Protein 3H79 (pdb70)

InterPro domains:
  IPR013766 Thioredoxin domain [PF00085] (43-141)
  IPR036249 Thioredoxin-like superfamily [SSF52833] (40-151)
  IPR051063 Protein Disulfide Isomerase [PTHR45672] (38-149)

Structure (mmCIF, N/CA/C/O backbone):
data_3H79
#
_entry.id   3H79
#
_cell.length_a   35.042
_cell.length_b   50.321
_cell.leng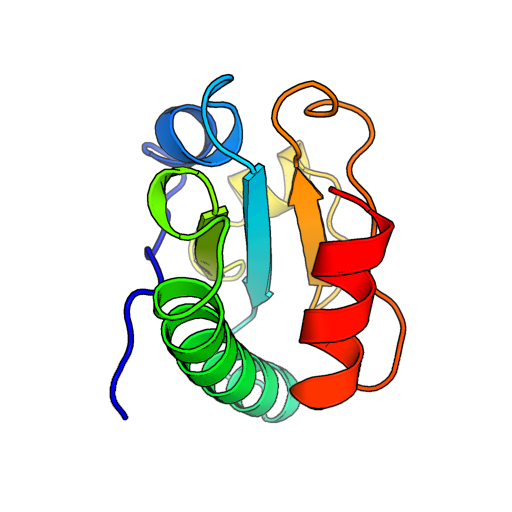th_c   61.179
_cell.angle_alpha   90.00
_cell.angle_beta   90.00
_cell.angle_gamma   90.00
#
_symmetry.space_group_name_H-M   'P 21 21 21'
#
loop_
_entity.id
_entity.type
_entity.pdbx_description
1 polymer 'Thioredoxin-like protein'
2 non-polymer 'THIOCYANATE ION'
3 water water
#
loop_
_atom_site.group_PDB
_atom_site.id
_atom_site.type_symbol
_atom_site.label_atom_id
_atom_site.label_alt_id
_atom_site.label_comp_id
_atom_site.label_asym_id
_atom_site.label_entity_id
_atom_site.label_seq_id
_atom_site.pdbx_PDB_ins_code
_atom_site.Cartn_x
_atom_site.Cartn_y
_atom_site.Cartn_z
_atom_site.occupancy
_atom_site.B_iso_or_equiv
_atom_site.auth_seq_id
_atom_site.auth_comp_id
_atom_site.auth_asym_id
_atom_site.auth_atom_id
_atom_site.pdbx_PDB_model_num
ATOM 1 N N . ARG A 1 13 ? 11.497 -16.170 -5.326 1.00 29.16 13 ARG A N 1
ATOM 2 C CA . ARG A 1 13 ? 12.836 -15.612 -4.986 1.00 28.13 13 ARG A CA 1
ATOM 3 C C . ARG A 1 13 ? 12.765 -14.764 -3.715 1.00 26.97 13 ARG A C 1
ATOM 4 O O . ARG A 1 13 ? 11.658 -14.461 -3.205 1.00 29.31 13 ARG A O 1
ATOM 12 N N . PRO A 1 14 ? 13.936 -14.396 -3.159 1.00 23.58 14 PRO A N 1
ATOM 13 C CA . PRO A 1 14 ? 13.890 -13.389 -2.102 1.00 20.46 14 PRO A CA 1
ATOM 14 C C . PRO A 1 14 ? 13.381 -12.080 -2.764 1.00 17.26 14 PRO A C 1
ATOM 15 O O . PRO A 1 14 ? 13.809 -11.782 -3.903 1.00 18.04 14 PRO A O 1
ATOM 19 N N . SER A 1 15 ? 12.518 -11.360 -2.033 1.00 13.71 15 SER A N 1
ATOM 20 C CA . SER A 1 15 ? 12.100 -10.045 -2.477 1.00 11.41 15 SER A CA 1
ATOM 21 C C . SER A 1 15 ? 11.746 -9.111 -1.314 1.00 10.45 15 SER A C 1
ATOM 22 O O . SER A 1 15 ? 11.184 -9.509 -0.299 1.00 13.47 15 SER A O 1
ATOM 25 N N . ARG A 1 16 ? 12.003 -7.820 -1.534 1.00 8.84 16 ARG A N 1
ATOM 26 C CA . ARG A 1 16 ? 11.480 -6.717 -0.689 1.00 9.10 16 ARG A CA 1
ATOM 27 C C . ARG A 1 16 ? 10.718 -5.730 -1.569 1.00 9.71 16 ARG A C 1
ATOM 28 O O . ARG A 1 16 ? 10.521 -4.585 -1.164 1.00 10.61 16 ARG A O 1
ATOM 36 N N . VAL A 1 17 ? 10.257 -6.199 -2.740 1.00 9.45 17 VAL A N 1
ATOM 37 C CA . VAL A 1 17 ? 9.426 -5.301 -3.589 1.00 8.47 17 VAL A CA 1
ATOM 38 C C . VAL A 1 17 ? 8.056 -5.065 -2.993 1.00 9.19 17 VAL A C 1
ATOM 39 O O . VAL A 1 17 ? 7.443 -6.006 -2.488 1.00 10.98 17 VAL A O 1
ATOM 43 N N . VAL A 1 18 ? 7.614 -3.795 -3.045 1.00 9.05 18 VAL A N 1
ATOM 44 C CA . VAL A 1 18 ? 6.280 -3.425 -2.523 1.00 8.71 18 VAL A CA 1
ATOM 45 C C . VAL A 1 18 ? 5.255 -3.495 -3.653 1.00 9.39 18 VAL A C 1
ATOM 46 O O . VAL A 1 18 ? 5.494 -2.880 -4.730 1.00 9.17 18 VAL A O 1
ATOM 50 N N . GLU A 1 19 ? 4.186 -4.256 -3.523 1.00 8.36 19 GLU A N 1
ATOM 51 C CA . GLU A 1 19 ? 3.068 -4.308 -4.531 1.00 8.19 19 GLU A CA 1
ATOM 52 C C . GLU A 1 19 ? 2.118 -3.167 -4.232 1.00 8.97 19 GLU A C 1
ATOM 53 O O . GLU A 1 19 ? 1.537 -3.089 -3.156 1.00 13.21 19 GLU A O 1
ATOM 59 N N . LEU A 1 20 ? 2.075 -2.224 -5.176 1.00 7.51 20 LEU A N 1
ATOM 60 C CA . LEU A 1 20 ? 1.135 -1.097 -5.077 1.00 6.44 20 LEU A CA 1
ATOM 61 C C . LEU A 1 20 ? -0.196 -1.343 -5.599 1.00 7.27 20 LEU A C 1
ATOM 62 O O . LEU A 1 20 ? -0.431 -2.185 -6.464 1.00 8.96 20 LEU A O 1
ATOM 67 N N . THR A 1 21 ? -1.120 -0.519 -5.086 1.00 6.65 21 THR A N 1
ATOM 68 C CA . THR A 1 21 ? -2.463 -0.450 -5.652 1.00 8.06 21 THR A CA 1
ATOM 69 C C . THR A 1 21 ? -2.815 1.013 -5.927 1.00 7.96 21 THR A C 1
ATOM 70 O O . THR A 1 21 ? -2.031 1.930 -5.608 1.00 7.97 21 THR A O 1
ATOM 74 N N . ASP A 1 22 ? -3.962 1.232 -6.524 1.00 7.64 22 ASP A N 1
ATOM 75 C CA . ASP A 1 22 ? -4.324 2.613 -6.770 1.00 8.36 22 ASP A CA 1
ATOM 76 C C . ASP A 1 22 ? -4.481 3.360 -5.420 1.00 9.45 22 ASP A C 1
ATOM 77 O O . ASP A 1 22 ? -4.220 4.578 -5.411 1.00 10.27 22 ASP A O 1
ATOM 82 N N . GLU A 1 23 ? -4.866 2.652 -4.348 1.00 8.40 23 GLU A N 1
ATOM 83 C CA . GLU A 1 23 ? -5.026 3.377 -3.033 1.00 8.53 23 GLU A CA 1
ATOM 84 C C . GLU A 1 23 ? -3.744 3.694 -2.380 1.00 10.11 23 GLU A C 1
ATOM 85 O O . GLU A 1 23 ? -3.665 4.712 -1.641 1.00 12.21 23 GLU A O 1
ATOM 91 N N . THR A 1 24 ? -2.725 2.815 -2.523 1.00 8.21 24 THR A N 1
ATOM 92 C CA . THR A 1 24 ? -1.509 3.044 -1.844 1.00 8.72 24 THR A CA 1
ATOM 93 C C . THR A 1 24 ? -0.416 3.711 -2.662 1.00 8.22 24 THR A C 1
ATOM 94 O O . THR A 1 24 ? 0.622 4.133 -2.122 1.00 8.52 24 THR A O 1
ATOM 98 N N . PHE A 1 25 ? -0.671 3.948 -3.975 1.00 7.57 25 PHE A N 1
ATOM 99 C CA . PHE A 1 25 ? 0.415 4.405 -4.848 1.00 7.07 25 PHE A CA 1
ATOM 100 C C . PHE A 1 25 ? 1.049 5.700 -4.381 1.00 8.35 25 PHE A C 1
ATOM 101 O O . PHE A 1 25 ? 2.287 5.738 -4.219 1.00 7.95 25 PHE A O 1
ATOM 109 N N . ASP A 1 26 ? 0.233 6.761 -4.147 1.00 8.50 26 ASP A N 1
ATOM 110 C CA . ASP A 1 26 ? 0.921 8.018 -3.783 1.00 7.30 26 ASP A CA 1
ATOM 111 C C . ASP A 1 26 ? 1.609 7.936 -2.441 1.00 8.88 26 ASP A C 1
ATOM 112 O O . ASP A 1 26 ? 2.625 8.543 -2.270 1.00 9.58 26 ASP A O 1
ATOM 117 N N . SER A 1 27 ? 0.966 7.242 -1.483 1.00 7.42 27 SER A N 1
ATOM 118 C CA . SER A 1 27 ? 1.562 7.243 -0.128 1.00 10.02 27 SER A CA 1
ATOM 119 C C . SER A 1 27 ? 2.957 6.611 -0.134 1.00 9.68 27 SER A C 1
ATOM 120 O O . SER A 1 27 ? 3.834 7.031 0.658 1.00 12.02 27 SER A O 1
ATOM 123 N N . ILE A 1 28 ? 3.190 5.645 -1.024 1.00 9.10 28 ILE A N 1
ATOM 124 C CA . ILE A 1 28 ? 4.503 4.981 -1.057 1.00 9.45 28 ILE A CA 1
ATOM 125 C C . ILE A 1 28 ? 5.430 5.697 -2.050 1.00 9.77 28 ILE A C 1
ATOM 126 O O . ILE A 1 28 ? 6.548 6.094 -1.730 1.00 11.83 28 ILE A O 1
ATOM 132 N N . VAL A 1 29 ? 4.936 5.945 -3.271 1.00 8.89 29 VAL A N 1
ATOM 133 C CA . VAL A 1 29 ? 5.832 6.468 -4.296 1.00 8.67 29 VAL A CA 1
ATOM 134 C C . VAL A 1 29 ? 6.190 7.935 -4.078 1.00 9.73 29 VAL A C 1
ATOM 135 O O . VAL A 1 29 ? 7.342 8.340 -4.377 1.00 9.82 29 VAL A O 1
ATOM 139 N N . MET A 1 30 ? 5.228 8.735 -3.581 1.00 9.12 30 MET A N 1
ATOM 140 C CA . MET A 1 30 ? 5.472 10.162 -3.482 1.00 10.70 30 MET A CA 1
ATOM 141 C C . MET A 1 30 ? 6.019 10.536 -2.104 1.00 11.52 30 MET A C 1
ATOM 142 O O . MET A 1 30 ? 6.160 11.714 -1.796 1.00 13.26 30 MET A O 1
ATOM 147 N N . ASP A 1 31 ? 6.368 9.550 -1.315 1.00 11.24 31 ASP A N 1
ATOM 148 C CA . ASP A 1 31 ? 6.937 9.823 0.008 1.00 12.49 31 ASP A CA 1
ATOM 149 C C . ASP A 1 31 ? 8.270 10.601 -0.143 1.00 12.08 31 ASP A C 1
ATOM 150 O O . ASP A 1 31 ? 9.234 10.148 -0.740 1.00 9.92 31 ASP A O 1
ATOM 155 N N . PRO A 1 32 ? 8.379 11.780 0.502 1.00 10.86 32 PRO A N 1
ATOM 156 C CA . PRO A 1 32 ? 9.568 12.562 0.311 1.00 12.00 32 PRO A CA 1
ATOM 157 C C . PRO A 1 32 ? 10.783 12.078 1.023 1.00 7.65 32 PRO A C 1
ATOM 158 O O . PRO A 1 32 ? 11.872 12.606 0.806 1.00 8.82 32 PRO A O 1
ATOM 162 N N . GLU A 1 33 ? 10.628 11.064 1.867 1.00 9.53 33 GLU A N 1
ATOM 163 C CA . GLU A 1 33 ? 11.838 10.453 2.462 1.00 8.61 33 GLU A CA 1
ATOM 164 C C . GLU A 1 33 ? 12.382 9.283 1.705 1.00 9.42 33 GLU A C 1
ATOM 165 O O . GLU A 1 33 ? 13.419 8.736 2.128 1.00 11.30 33 GLU A O 1
ATOM 171 N N . LYS A 1 34 ? 11.695 8.878 0.625 1.00 8.46 34 LYS A N 1
ATOM 172 C CA . LYS A 1 34 ? 12.086 7.677 -0.104 1.00 9.16 34 LYS A CA 1
ATOM 173 C C . LYS A 1 34 ? 12.427 7.963 -1.549 1.00 9.17 34 LYS A C 1
ATOM 174 O O . LYS A 1 34 ? 11.837 8.827 -2.209 1.00 8.74 34 LYS A O 1
ATOM 180 N N . ASP A 1 35 ? 13.372 7.182 -2.063 1.00 8.42 35 ASP A N 1
ATOM 181 C CA . ASP A 1 35 ? 13.654 7.142 -3.489 1.00 8.13 35 ASP A CA 1
ATOM 182 C C . ASP A 1 35 ? 13.001 5.843 -4.019 1.00 8.13 35 ASP A C 1
ATOM 183 O O . ASP A 1 35 ? 13.446 4.742 -3.636 1.00 8.33 35 ASP A O 1
ATOM 188 N N . VAL A 1 36 ? 11.954 6.001 -4.826 1.00 7.15 36 VAL A N 1
ATOM 189 C CA . VAL A 1 36 ? 11.075 4.853 -5.109 1.00 6.87 36 VAL A CA 1
ATOM 190 C C . VAL A 1 36 ? 11.191 4.466 -6.602 1.00 7.18 36 VAL A C 1
ATOM 191 O O . VAL A 1 36 ? 10.827 5.323 -7.444 1.00 7.41 36 VAL A O 1
ATOM 195 N N . PHE A 1 37 ? 11.682 3.260 -6.891 1.00 6.51 37 PHE A N 1
ATOM 196 C CA . PHE A 1 37 ? 11.783 2.878 -8.329 1.00 5.80 37 PHE A CA 1
ATOM 197 C C . PHE A 1 37 ? 10.605 1.964 -8.619 1.00 6.53 37 PHE A C 1
ATOM 198 O O . PHE A 1 37 ? 10.499 0.861 -8.040 1.00 7.11 37 PHE A O 1
ATOM 206 N N . VAL A 1 38 ? 9.708 2.457 -9.509 1.00 6.27 38 VAL A N 1
ATOM 207 C CA . VAL A 1 38 ? 8.429 1.760 -9.815 1.00 7.51 38 VAL A CA 1
ATOM 208 C C . VAL A 1 38 ? 8.558 0.983 -11.101 1.00 6.99 38 VAL A C 1
ATOM 209 O O . VAL A 1 38 ? 8.978 1.554 -12.143 1.00 6.38 38 VAL A O 1
ATOM 213 N N . LEU A 1 39 ? 8.206 -0.294 -11.050 1.00 7.00 39 LEU A N 1
ATOM 214 C CA . LEU A 1 39 ? 8.017 -1.120 -12.268 1.00 6.33 39 LE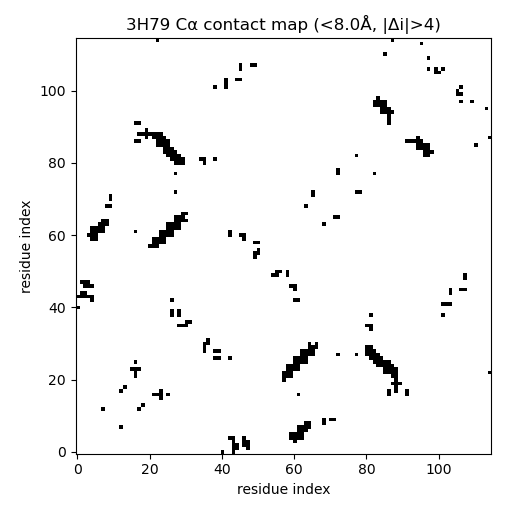U A CA 1
ATOM 215 C C . LEU A 1 39 ? 6.509 -1.174 -12.540 1.00 6.98 39 LEU A C 1
ATOM 216 O O . LEU A 1 39 ? 5.731 -1.676 -11.667 1.00 7.78 39 LEU A O 1
ATOM 221 N N . TYR A 1 40 ? 6.118 -0.665 -13.713 1.00 7.55 40 TYR A N 1
ATOM 222 C CA . TYR A 1 4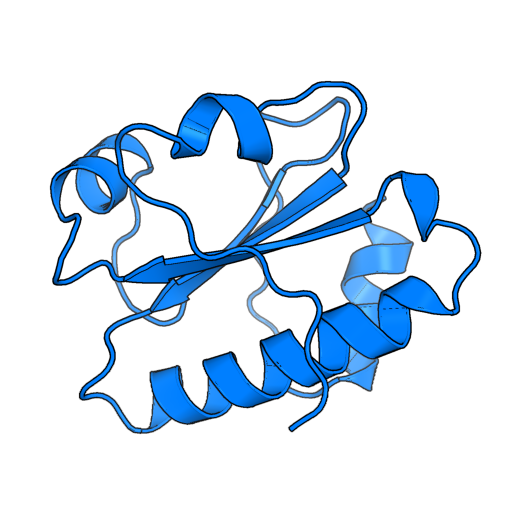0 ? 4.712 -0.869 -14.180 1.00 6.51 40 TYR A CA 1
ATOM 223 C C . TYR A 1 40 ? 4.746 -2.063 -15.121 1.00 5.54 40 TYR A C 1
ATOM 224 O O . TYR A 1 40 ? 5.568 -2.090 -16.060 1.00 6.51 40 TYR A O 1
ATOM 233 N N . TYR A 1 41 ? 3.944 -3.103 -14.798 1.00 5.80 41 TYR A N 1
ATOM 234 C CA . TYR A 1 41 ? 3.986 -4.363 -15.575 1.00 6.70 41 TYR A CA 1
ATOM 235 C C . TYR A 1 41 ? 2.594 -4.844 -15.883 1.00 6.92 41 TYR A C 1
ATOM 236 O O . TYR A 1 41 ? 1.617 -4.391 -15.244 1.00 7.54 41 TYR A O 1
ATOM 245 N N . VAL A 1 42 ? 2.544 -5.792 -16.831 1.00 6.56 42 VAL A N 1
ATOM 246 C CA . VAL A 1 42 ? 1.30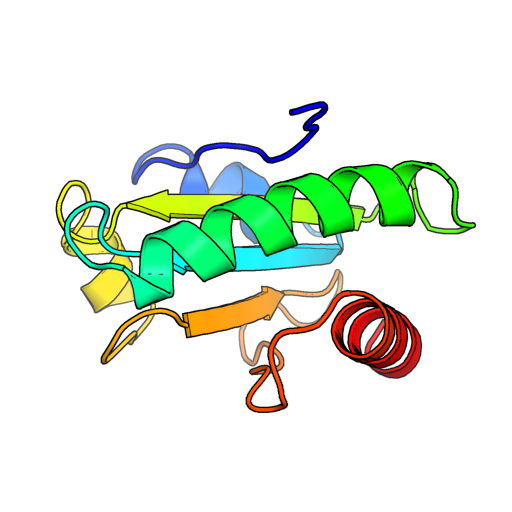0 -6.588 -17.032 1.00 7.02 42 VAL A CA 1
ATOM 247 C C . VAL A 1 42 ? 1.690 -8.035 -16.862 1.00 9.14 42 VAL A C 1
ATOM 248 O O . VAL A 1 42 ? 2.645 -8.497 -17.444 1.00 9.71 42 VAL A O 1
ATOM 252 N N . PRO A 1 43 ? 0.917 -8.791 -16.115 1.00 9.32 43 PRO A N 1
ATOM 253 C CA . PRO A 1 43 ? 1.481 -10.082 -15.675 1.00 9.11 43 PRO A CA 1
ATOM 254 C C . PRO A 1 43 ? 1.528 -11.106 -16.734 1.00 9.69 43 PRO A C 1
ATOM 255 O O . PRO A 1 43 ? 2.322 -12.058 -16.588 1.00 11.17 43 PRO A O 1
ATOM 259 N N . TRP A 1 44 ? 0.727 -10.962 -17.789 1.00 9.26 44 TRP A N 1
ATOM 260 C CA . TRP A 1 44 ? 0.661 -12.041 -18.859 1.00 11.60 44 TRP A CA 1
ATOM 261 C C . TRP A 1 44 ? 1.697 -11.894 -19.939 1.00 10.63 44 TRP A C 1
ATOM 262 O O . TRP A 1 44 ? 1.694 -12.639 -20.894 1.00 10.87 44 TRP A O 1
ATOM 273 N N . SER A 1 45 ? 2.535 -10.925 -19.807 1.00 7.59 45 SER A N 1
ATOM 274 C CA . SER A 1 45 ? 3.634 -10.766 -20.754 1.00 8.25 45 SER A CA 1
ATOM 275 C C . SER A 1 45 ? 4.956 -11.426 -20.193 1.00 8.96 45 SER A C 1
ATOM 276 O O . SER A 1 45 ? 5.471 -10.976 -19.124 1.00 10.35 45 SER A O 1
ATOM 279 N N . ARG A 1 46 ? 5.655 -12.229 -21.048 1.00 9.95 46 ARG A N 1
ATOM 280 C CA . ARG A 1 46 ? 7.034 -12.675 -20.666 1.00 9.72 46 ARG A CA 1
ATOM 281 C C . ARG A 1 46 ? 8.026 -11.545 -20.346 1.00 11.14 46 ARG A C 1
ATOM 282 O O . ARG A 1 46 ? 8.851 -11.655 -19.424 1.00 9.90 46 ARG A O 1
ATOM 290 N N . HIS A 1 47 ? 8.014 -10.472 -21.065 1.00 8.49 47 HIS A N 1
ATOM 291 C CA . HIS A 1 47 ? 8.923 -9.370 -20.754 1.00 8.39 47 HIS A CA 1
ATOM 292 C C . HIS A 1 47 ? 8.665 -8.773 -19.403 1.00 9.67 47 HIS A C 1
ATOM 293 O O . HIS A 1 47 ? 9.612 -8.352 -18.735 1.00 11.55 47 HIS A O 1
ATOM 300 N N . SER A 1 48 ? 7.382 -8.615 -19.065 1.00 11.08 48 SER A N 1
ATOM 301 C CA . SER A 1 48 ? 7.057 -8.141 -17.690 1.00 9.79 48 SER A CA 1
ATOM 302 C C . SER A 1 48 ? 7.395 -9.152 -16.617 1.00 9.81 48 SER A C 1
ATOM 303 O O . SER A 1 48 ? 7.874 -8.731 -15.553 1.00 12.95 48 SER A O 1
ATOM 306 N N . VAL A 1 49 ? 7.165 -10.390 -16.846 1.00 8.94 49 VAL A N 1
ATOM 307 C CA . VAL A 1 49 ? 7.708 -11.442 -15.922 1.00 10.70 49 VAL A CA 1
ATOM 308 C C . VAL A 1 49 ? 9.227 -11.379 -15.654 1.00 12.26 49 VAL A C 1
ATOM 309 O O . VAL A 1 49 ? 9.736 -11.471 -14.490 1.00 10.79 49 VAL A O 1
ATOM 313 N N . ALA A 1 50 ? 9.951 -11.206 -16.736 1.00 10.57 50 ALA A N 1
ATOM 314 C CA . ALA A 1 50 ? 11.388 -10.993 -16.592 1.00 9.67 50 ALA A CA 1
ATOM 315 C C . ALA A 1 50 ? 11.682 -9.764 -15.744 1.00 8.85 50 ALA A C 1
ATOM 316 O O . ALA A 1 50 ? 12.664 -9.793 -14.895 1.00 10.21 50 ALA A O 1
ATOM 318 N N . ALA A 1 51 ? 10.956 -8.668 -16.034 1.00 9.23 51 ALA A N 1
ATOM 319 C CA . ALA A 1 51 ? 11.194 -7.442 -15.311 1.00 8.97 51 ALA A CA 1
ATOM 320 C C . ALA A 1 51 ? 10.787 -7.645 -13.812 1.00 10.12 51 ALA A C 1
ATOM 321 O O . ALA A 1 51 ? 11.458 -7.046 -12.967 1.00 8.24 51 ALA A O 1
ATOM 323 N N . MET A 1 52 ? 9.760 -8.462 -13.530 1.00 9.21 52 MET A N 1
ATOM 324 C CA . MET A 1 52 ? 9.430 -8.733 -12.118 1.00 9.40 52 MET A CA 1
ATOM 325 C C . MET A 1 52 ? 10.564 -9.409 -11.350 1.00 8.75 52 MET A C 1
ATOM 326 O O . MET A 1 52 ? 10.907 -8.996 -10.228 1.00 8.10 52 MET A O 1
ATOM 334 N N . ARG A 1 53 ? 11.180 -10.420 -11.969 1.00 10.12 53 ARG A N 1
ATOM 335 C CA . ARG A 1 53 ? 12.336 -11.066 -11.351 1.00 9.40 53 ARG A CA 1
ATOM 336 C C . ARG A 1 53 ? 13.506 -10.054 -11.111 1.00 9.05 53 ARG A C 1
ATOM 337 O O . ARG A 1 53 ? 14.149 -10.028 -10.048 1.00 9.08 53 ARG A O 1
ATOM 351 N N . LEU A 1 54 ? 13.755 -9.242 -12.119 1.00 7.68 54 LEU A N 1
ATOM 352 C CA . LEU A 1 54 ? 14.808 -8.212 -11.998 1.00 6.68 54 LEU A CA 1
ATOM 353 C C . LEU A 1 54 ? 14.467 -7.324 -10.789 1.00 7.41 54 LEU A C 1
ATOM 354 O O . LEU A 1 54 ? 15.372 -6.969 -9.988 1.00 7.66 54 LEU A O 1
ATOM 359 N N . TRP A 1 55 ? 13.190 -6.962 -10.660 1.00 7.34 55 TRP A N 1
ATOM 360 C CA . TRP A 1 55 ? 12.837 -6.083 -9.543 1.00 7.20 55 TRP A CA 1
ATOM 361 C C . TRP A 1 55 ? 13.013 -6.750 -8.147 1.00 7.41 55 TRP A C 1
ATOM 362 O O . TRP A 1 55 ? 13.456 -6.101 -7.174 1.00 6.64 55 TRP A O 1
ATOM 373 N N . ASP A 1 56 ? 12.723 -8.034 -8.047 1.00 7.99 56 ASP A N 1
ATOM 374 C CA . ASP A 1 56 ? 13.015 -8.76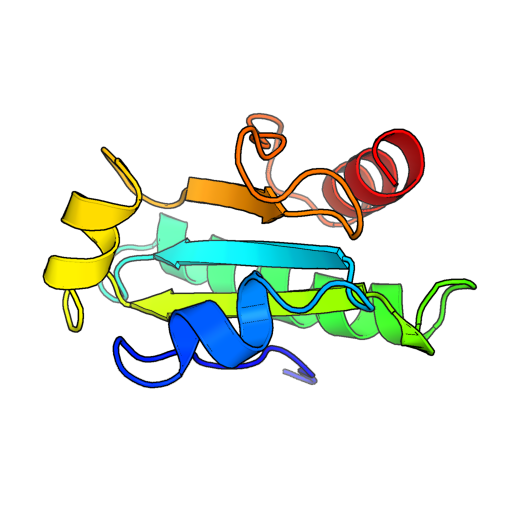0 -6.817 1.00 7.13 56 ASP A CA 1
ATOM 375 C C . ASP A 1 56 ? 14.518 -8.647 -6.532 1.00 7.03 56 ASP A C 1
ATOM 376 O O . ASP A 1 56 ? 14.948 -8.302 -5.401 1.00 7.67 56 ASP A O 1
ATOM 381 N N . ASP A 1 57 ? 15.310 -8.943 -7.562 1.00 7.36 57 ASP A N 1
ATOM 382 C CA . ASP A 1 57 ? 16.773 -8.916 -7.347 1.00 8.36 57 ASP A CA 1
ATOM 383 C C . ASP A 1 57 ? 17.278 -7.478 -7.022 1.00 7.89 57 ASP A C 1
ATOM 384 O O . ASP A 1 57 ? 18.169 -7.303 -6.157 1.00 9.06 57 ASP A O 1
ATOM 389 N N . LEU A 1 58 ? 16.697 -6.469 -7.666 1.00 7.11 58 LEU A N 1
ATOM 390 C CA . LEU A 1 58 ? 17.047 -5.087 -7.368 1.00 6.22 58 LEU A CA 1
ATOM 391 C C . LEU A 1 58 ? 16.722 -4.763 -5.895 1.00 7.57 58 LEU A C 1
ATOM 392 O O . LEU A 1 58 ? 17.498 -4.099 -5.194 1.00 7.27 58 LEU A O 1
ATOM 397 N N . SER A 1 59 ? 15.554 -5.168 -5.422 1.00 7.21 59 SER A N 1
ATOM 398 C CA . SER A 1 59 ? 15.188 -4.904 -4.015 1.00 7.47 59 SER A CA 1
ATOM 399 C C . SER A 1 59 ? 16.192 -5.489 -2.999 1.00 6.82 59 SER A C 1
ATOM 400 O O . SER A 1 59 ? 16.538 -4.840 -2.008 1.00 8.27 59 SER A O 1
ATOM 403 N N . MET A 1 60 ? 16.645 -6.700 -3.297 1.00 6.09 60 MET A N 1
ATOM 404 C CA . MET A 1 60 ? 17.638 -7.332 -2.442 1.00 7.26 60 MET A CA 1
ATOM 405 C C . MET A 1 60 ? 19.021 -6.678 -2.569 1.00 6.22 60 MET A C 1
ATOM 406 O O . MET A 1 60 ? 19.667 -6.411 -1.556 1.00 7.98 60 MET A O 1
ATOM 411 N N . SER A 1 61 ? 19.403 -6.342 -3.814 1.00 6.22 61 SER A N 1
ATOM 412 C CA . SER A 1 61 ? 20.701 -5.691 -3.985 1.00 6.04 61 SER A CA 1
ATOM 413 C C . SER A 1 61 ? 20.731 -4.361 -3.227 1.00 6.55 61 SER A C 1
ATOM 414 O O . SER A 1 61 ? 21.682 -4.089 -2.453 1.00 7.00 61 SER A O 1
ATOM 417 N N . GLN A 1 62 ? 19.662 -3.599 -3.378 1.00 6.91 62 GLN A N 1
ATOM 418 C CA . GLN A 1 62 ? 19.637 -2.270 -2.756 1.00 6.39 62 GLN A CA 1
ATOM 419 C C . GLN A 1 62 ? 19.537 -2.344 -1.216 1.00 8.87 62 GLN A C 1
ATOM 420 O O . GLN A 1 62 ? 19.985 -1.457 -0.461 1.00 8.38 62 GLN A O 1
ATOM 426 N N . SER A 1 63 ? 18.994 -3.466 -0.736 1.00 8.06 63 SER A N 1
ATOM 427 C CA . SER A 1 63 ? 18.862 -3.636 0.722 1.00 9.01 63 SER A CA 1
ATOM 428 C C . SER A 1 63 ? 20.235 -3.771 1.403 1.00 9.03 63 SER A C 1
ATOM 429 O O . SER A 1 63 ? 20.346 -3.569 2.630 1.00 10.20 63 SER A O 1
ATOM 432 N N . GLN A 1 64 ? 21.237 -4.100 0.603 1.00 9.60 64 GLN A N 1
ATOM 433 C CA . GLN A 1 64 ? 22.610 -4.285 1.135 1.00 11.45 64 GLN A CA 1
ATOM 434 C C . GLN A 1 64 ? 23.554 -3.127 0.801 1.00 11.67 64 GLN A C 1
ATOM 435 O O . GLN A 1 64 ? 24.755 -3.195 1.142 1.00 13.69 64 GLN A O 1
ATOM 441 N N . LYS A 1 65 ? 23.031 -2.035 0.254 1.00 8.90 65 LYS A N 1
ATOM 442 C CA . LYS A 1 65 ? 23.855 -0.915 -0.153 1.00 9.35 65 LYS A CA 1
ATOM 443 C C . LYS A 1 65 ? 23.597 0.242 0.751 1.00 10.58 65 LYS A C 1
ATOM 444 O O . LYS A 1 65 ? 22.660 0.230 1.583 1.00 8.76 65 LYS A O 1
ATOM 450 N N . ARG A 1 66 ? 24.401 1.275 0.591 1.00 9.88 66 ARG A N 1
ATOM 451 C CA . ARG A 1 66 ? 24.381 2.369 1.553 1.00 11.80 66 ARG A CA 1
ATOM 452 C C . ARG A 1 66 ? 23.036 3.072 1.652 1.00 9.28 66 ARG A C 1
ATOM 453 O O . ARG A 1 66 ? 22.707 3.540 2.758 1.00 11.27 66 ARG A O 1
ATOM 461 N N . ASN A 1 67 ? 22.253 3.127 0.605 1.00 10.12 67 ASN A N 1
ATOM 462 C CA . ASN A 1 67 ? 20.941 3.789 0.609 1.00 9.93 67 ASN A CA 1
ATOM 463 C C . ASN A 1 67 ? 19.771 2.931 1.006 1.00 8.62 67 ASN A C 1
ATOM 464 O O . ASN A 1 67 ? 18.635 3.294 0.708 1.00 8.33 67 ASN A O 1
ATOM 472 N N . HIS A 1 68 ? 20.053 1.812 1.658 1.00 7.97 68 HIS A N 1
ATOM 473 C CA . HIS A 1 68 ? 18.988 0.824 1.952 1.00 7.46 68 HIS A CA 1
ATOM 474 C C . HIS A 1 68 ? 17.850 1.355 2.779 1.00 10.52 68 HIS A C 1
ATOM 475 O O . HIS A 1 68 ? 16.773 0.785 2.648 1.00 9.88 68 HIS A O 1
ATOM 482 N N . LEU A 1 69 ? 18.035 2.435 3.529 1.00 8.16 69 LEU A N 1
ATOM 483 C CA . LEU A 1 69 ? 16.916 2.866 4.410 1.00 9.34 69 LEU A CA 1
ATOM 484 C C . LEU A 1 69 ? 15.998 3.776 3.624 1.00 10.21 69 LEU A C 1
ATOM 485 O O . LEU A 1 69 ? 14.882 3.986 4.089 1.00 11.67 69 LEU A O 1
ATOM 490 N N . THR A 1 70 ? 16.423 4.312 2.467 1.00 8.83 70 THR A N 1
ATOM 491 C CA . THR A 1 70 ? 15.599 5.256 1.712 1.00 11.12 70 THR A CA 1
ATOM 492 C C . THR A 1 70 ? 15.103 4.637 0.416 1.00 8.77 70 THR A C 1
ATOM 493 O O . THR A 1 70 ? 14.143 5.116 -0.138 1.00 10.14 70 THR A O 1
ATOM 497 N N . PHE A 1 71 ? 15.796 3.653 -0.128 1.00 7.80 71 PHE A N 1
ATOM 498 C CA . PHE A 1 71 ? 15.414 3.104 -1.413 1.00 7.49 71 PHE A CA 1
ATOM 499 C C . PHE A 1 71 ? 14.265 2.139 -1.262 1.00 7.40 71 PHE A C 1
ATOM 500 O O . PHE A 1 71 ? 14.268 1.291 -0.415 1.00 9.17 71 PHE A O 1
ATOM 508 N N . VAL A 1 72 ? 13.306 2.258 -2.175 1.00 7.38 72 VAL A N 1
ATOM 509 C CA . VAL A 1 72 ? 12.185 1.257 -2.213 1.00 7.68 72 VAL A CA 1
ATOM 510 C C . VAL A 1 72 ? 12.039 0.826 -3.666 1.00 8.35 72 VAL A C 1
ATOM 511 O O . VAL A 1 72 ? 11.915 1.704 -4.575 1.00 8.28 72 VAL A O 1
ATOM 515 N N . ALA A 1 73 ? 11.931 -0.490 -3.894 1.00 7.45 73 ALA A N 1
ATOM 516 C CA . ALA A 1 73 ? 11.539 -1.018 -5.215 1.00 6.82 73 ALA A CA 1
ATOM 517 C C . ALA A 1 73 ? 10.087 -1.366 -5.070 1.00 7.41 73 ALA A C 1
ATOM 518 O O . ALA A 1 73 ? 9.672 -2.067 -4.126 1.00 8.23 73 ALA A O 1
ATOM 520 N N . ALA A 1 74 ? 9.242 -0.801 -5.974 1.00 6.78 74 ALA A N 1
ATOM 521 C CA . ALA A 1 74 ? 7.809 -1.044 -5.931 1.00 7.16 74 ALA A CA 1
ATOM 522 C C . ALA A 1 74 ? 7.302 -1.424 -7.306 1.00 6.73 74 ALA A C 1
ATOM 523 O O . ALA A 1 74 ? 7.997 -1.159 -8.301 1.00 7.94 74 ALA A O 1
ATOM 525 N N . ARG A 1 75 ? 6.160 -2.09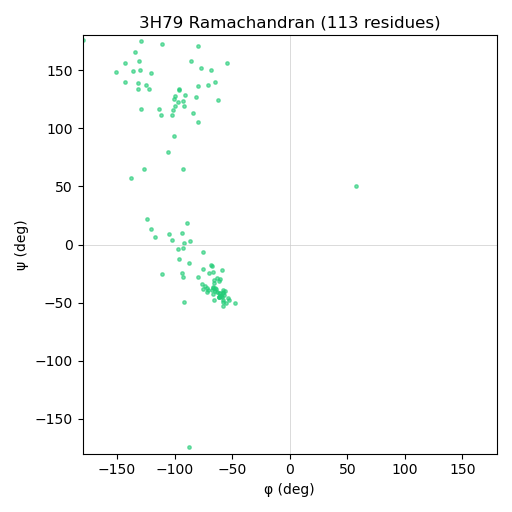9 -7.421 1.00 6.74 75 ARG A N 1
ATOM 526 C CA . ARG A 1 75 ? 5.609 -2.457 -8.736 1.00 7.25 75 ARG A CA 1
ATOM 527 C C . ARG A 1 75 ? 4.120 -2.354 -8.682 1.00 8.37 75 ARG A C 1
ATOM 528 O O . ARG A 1 75 ? 3.504 -2.455 -7.597 1.00 8.65 75 ARG A O 1
ATOM 536 N N . ILE A 1 76 ? 3.539 -2.156 -9.860 1.00 7.60 76 ILE A N 1
ATOM 537 C CA . ILE A 1 76 ? 2.052 -2.145 -9.939 1.00 7.90 76 ILE A CA 1
ATOM 538 C C . ILE A 1 76 ? 1.618 -2.814 -11.247 1.00 7.44 76 ILE A C 1
ATOM 539 O O . ILE A 1 76 ? 2.218 -2.629 -12.317 1.00 8.15 76 ILE A O 1
ATOM 544 N N . ASP A 1 77 ? 0.552 -3.605 -11.117 1.00 7.10 77 ASP A N 1
ATOM 545 C CA . ASP A 1 77 ? -0.067 -4.300 -12.221 1.00 7.43 77 ASP A CA 1
ATOM 546 C C . ASP A 1 77 ? -0.972 -3.363 -13.030 1.00 9.20 77 ASP A C 1
ATOM 547 O O . ASP A 1 77 ? -2.007 -2.924 -12.485 1.00 9.12 77 ASP A O 1
ATOM 552 N N . GLY A 1 78 ? -0.545 -2.947 -14.213 1.00 7.42 78 GLY A N 1
ATOM 553 C CA . GLY A 1 78 ? -1.294 -2.028 -15.006 1.00 8.02 78 GLY A CA 1
ATOM 554 C C . GLY A 1 78 ? -2.584 -2.623 -15.556 1.00 8.51 78 GLY A C 1
ATOM 555 O O . GLY A 1 78 ? -3.433 -1.813 -15.915 1.00 11.83 78 GLY A O 1
ATOM 556 N N . GLU A 1 79 ? -2.737 -3.964 -15.577 1.00 11.20 79 GLU A N 1
ATOM 557 C CA . GLU A 1 79 ? -4.021 -4.543 -16.022 1.00 12.79 79 GLU A CA 1
ATOM 558 C C . GLU A 1 79 ? -5.043 -4.358 -14.887 1.00 12.16 79 GLU A C 1
ATOM 559 O O . GLU A 1 79 ? -6.257 -3.991 -15.117 1.00 15.35 79 GLU A O 1
ATOM 569 N N . LYS A 1 80 ? -4.571 -4.526 -13.647 1.00 11.38 80 LYS A N 1
ATOM 570 C CA . LYS A 1 80 ? -5.474 -4.440 -12.502 1.00 9.93 80 LYS A CA 1
ATOM 571 C C . LYS A 1 80 ? -5.769 -2.968 -12.129 1.00 10.43 80 LYS A C 1
ATOM 572 O O . LYS A 1 80 ? -6.875 -2.683 -11.593 1.00 11.38 80 LYS A O 1
ATOM 578 N N . TYR A 1 81 ? -4.823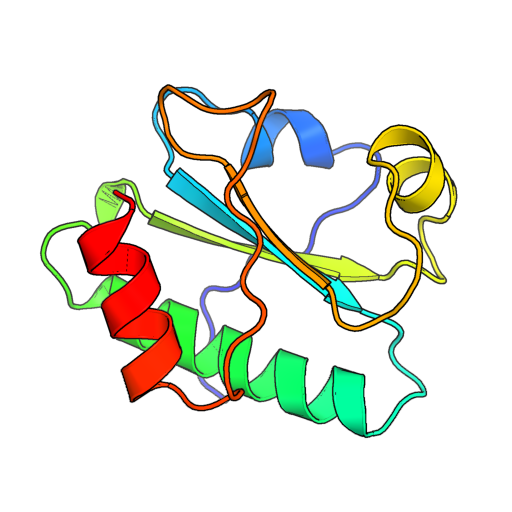 -2.030 -12.410 1.00 8.85 81 TYR A N 1
ATOM 579 C CA . TYR A 1 81 ? -4.944 -0.633 -12.035 1.00 9.43 81 TYR A CA 1
ATOM 580 C C . TYR A 1 81 ? -4.742 0.288 -13.250 1.00 8.91 81 TYR A C 1
ATOM 581 O O . TYR A 1 81 ? -3.801 1.108 -13.353 1.00 9.33 81 TYR A O 1
ATOM 590 N N . PRO A 1 82 ? -5.633 0.242 -14.236 1.00 8.74 82 PRO A N 1
ATOM 591 C CA . PRO A 1 82 ? -5.490 1.091 -15.392 1.00 9.68 82 PRO A CA 1
ATOM 592 C C . PRO A 1 82 ? -5.657 2.556 -15.061 1.00 7.43 82 PRO A C 1
ATOM 593 O O . PRO A 1 82 ? -5.101 3.424 -15.768 1.00 9.64 82 PRO A O 1
ATOM 597 N N . ASP A 1 83 ? -6.376 2.873 -13.948 1.00 7.64 83 ASP A N 1
ATOM 598 C CA . ASP A 1 83 ? -6.390 4.230 -13.439 1.00 8.20 83 ASP A CA 1
ATOM 599 C C . ASP A 1 83 ? -5.015 4.828 -13.208 1.00 8.18 83 ASP A C 1
ATOM 600 O O . ASP A 1 83 ? -4.760 5.953 -13.641 1.00 9.07 83 ASP A O 1
ATOM 605 N N . VAL A 1 84 ? -4.132 4.072 -12.549 1.00 7.49 84 VAL A N 1
ATOM 606 C CA . VAL A 1 84 ? -2.802 4.558 -12.269 1.00 9.02 84 VAL A CA 1
ATOM 607 C C . VAL A 1 84 ? -2.039 4.722 -13.578 1.00 8.84 84 VAL A C 1
ATOM 608 O O . VAL A 1 84 ? -1.234 5.689 -13.742 1.00 8.14 84 VAL A O 1
ATOM 612 N N . ILE A 1 85 ? -2.158 3.765 -14.479 1.00 7.39 85 ILE A N 1
ATOM 613 C CA . ILE A 1 85 ? -1.417 3.855 -15.789 1.00 9.08 85 ILE A CA 1
ATOM 614 C C . ILE A 1 85 ? -1.820 5.129 -16.500 1.00 9.91 85 ILE A C 1
ATOM 615 O O . ILE A 1 85 ? -0.956 5.826 -17.034 1.00 10.42 85 ILE A O 1
ATOM 620 N N . GLU A 1 86 ? -3.099 5.463 -16.476 1.00 9.40 86 GLU A N 1
ATOM 621 C CA . GLU A 1 86 ? -3.551 6.730 -17.071 1.00 11.02 86 GLU A CA 1
ATOM 622 C C . GLU A 1 86 ? -3.020 7.972 -16.350 1.00 10.05 86 GLU A C 1
ATOM 6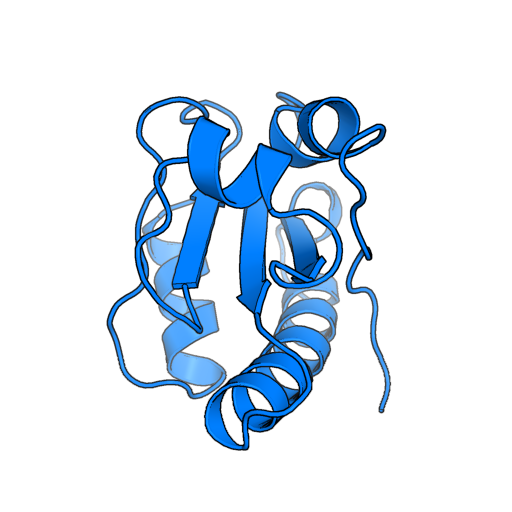23 O O . GLU A 1 86 ? -2.474 8.896 -16.940 1.00 12.15 86 GLU A O 1
ATOM 629 N N . ARG A 1 87 ? -3.122 7.993 -15.045 1.00 11.42 87 ARG A N 1
ATOM 630 C CA . ARG A 1 87 ? -2.695 9.146 -14.225 1.00 10.79 87 ARG A CA 1
ATOM 631 C C . ARG A 1 87 ? -1.181 9.371 -14.343 1.00 11.39 87 ARG A C 1
ATOM 632 O O . ARG A 1 87 ? -0.711 10.506 -14.464 1.00 12.60 87 ARG A O 1
ATOM 640 N N . MET A 1 88 ? -0.394 8.278 -14.396 1.00 8.34 88 MET A N 1
ATOM 641 C CA . MET A 1 88 ? 1.055 8.381 -14.436 1.00 8.43 88 MET A CA 1
ATOM 642 C C . MET A 1 88 ? 1.577 8.424 -15.893 1.00 8.88 88 MET A C 1
ATOM 643 O O . MET A 1 88 ? 2.794 8.482 -16.042 1.00 9.62 88 MET A O 1
ATOM 648 N N . ARG A 1 89 ? 0.689 8.388 -16.865 1.00 9.34 89 ARG A N 1
ATOM 649 C CA . ARG A 1 89 ? 1.112 8.534 -18.277 1.00 10.91 89 ARG A CA 1
ATOM 650 C C . ARG A 1 89 ? 2.130 7.466 -18.678 1.00 10.65 89 ARG A C 1
ATOM 651 O O . ARG A 1 89 ? 3.250 7.773 -19.201 1.00 11.37 89 ARG A O 1
ATOM 659 N N . VAL A 1 90 ? 1.760 6.217 -18.377 1.00 9.24 90 VAL A N 1
ATOM 660 C CA . VAL A 1 90 ? 2.546 5.070 -18.849 1.00 9.42 90 VAL A CA 1
ATOM 661 C C . VAL A 1 90 ? 1.910 4.539 -20.154 1.00 9.24 90 VAL A C 1
ATOM 662 O O . VAL A 1 90 ? 0.713 4.320 -20.216 1.00 12.95 90 VAL A O 1
ATOM 666 N N . SER A 1 91 ? 2.734 4.286 -21.166 1.00 9.70 91 SER A N 1
ATOM 667 C CA . SER A 1 91 ? 2.207 3.966 -22.479 1.00 11.25 91 SER A CA 1
ATOM 668 C C . SER A 1 91 ? 2.576 2.571 -22.964 1.00 10.54 91 SER A C 1
ATOM 669 O O . SER A 1 91 ? 2.254 2.167 -24.094 1.00 13.06 91 SER A O 1
ATOM 672 N N . GLY A 1 92 ? 3.200 1.792 -22.112 1.00 8.58 92 GLY A N 1
ATOM 673 C CA . GLY A 1 92 ? 3.568 0.426 -22.526 1.00 9.58 92 GLY A CA 1
ATOM 674 C C . GLY A 1 92 ? 4.254 -0.213 -21.343 1.00 9.01 92 GLY A C 1
ATOM 675 O O . GLY A 1 92 ? 4.494 0.444 -20.300 1.00 9.30 92 GLY A O 1
ATOM 676 N N . PHE A 1 93 ? 4.593 -1.496 -21.502 1.00 10.02 93 PHE A N 1
ATOM 677 C CA . PHE A 1 93 ? 5.106 -2.274 -20.418 1.00 7.21 93 PHE A CA 1
ATOM 678 C C . PHE A 1 93 ? 6.289 -3.100 -20.917 1.00 7.04 93 PHE A C 1
ATOM 679 O O . PHE A 1 93 ? 6.268 -3.578 -22.060 1.00 8.48 93 PHE A O 1
ATOM 687 N N . PRO A 1 94 ? 7.282 -3.399 -20.071 1.00 7.33 94 PRO A N 1
ATOM 688 C CA . PRO A 1 94 ? 7.394 -2.843 -18.700 1.00 7.51 94 PRO A CA 1
ATOM 689 C C . PRO A 1 94 ? 7.908 -1.406 -18.846 1.00 6.73 94 PRO A C 1
ATOM 690 O O . PRO A 1 94 ? 8.643 -1.044 -19.777 1.00 10.29 94 PRO A O 1
ATOM 694 N N . THR A 1 95 ? 7.514 -0.589 -17.840 1.00 6.46 95 THR A N 1
ATOM 695 C CA . THR A 1 95 ? 8.056 0.783 -17.692 1.00 6.10 95 THR A CA 1
ATOM 696 C C . THR A 1 95 ? 8.616 0.885 -16.320 1.00 6.78 95 THR A C 1
ATOM 697 O O . THR A 1 95 ? 8.015 0.423 -15.345 1.00 7.19 95 THR A O 1
ATOM 701 N N . MET A 1 96 ? 9.806 1.506 -16.234 1.00 7.52 96 MET A N 1
ATOM 702 C CA . MET A 1 96 ? 10.538 1.635 -14.950 1.00 6.19 96 MET A CA 1
ATOM 703 C C . MET A 1 96 ? 10.918 3.086 -14.780 1.00 6.77 96 MET A C 1
ATOM 704 O O . MET A 1 96 ? 11.670 3.664 -15.554 1.00 8.20 96 MET A O 1
ATOM 709 N N . ARG A 1 97 ? 10.368 3.689 -13.729 1.00 6.49 97 ARG A N 1
ATOM 710 C CA . ARG A 1 97 ? 10.593 5.106 -13.465 1.00 6.84 97 ARG A CA 1
ATOM 711 C C . ARG A 1 97 ? 10.982 5.319 -12.003 1.00 5.87 97 ARG A C 1
ATOM 712 O O . ARG A 1 97 ? 10.403 4.702 -11.118 1.00 6.04 97 ARG A O 1
ATOM 720 N N . TYR A 1 98 ? 11.937 6.199 -11.793 1.00 6.14 98 TYR A N 1
ATOM 721 C CA . TYR A 1 98 ? 12.564 6.401 -10.428 1.00 6.60 98 TYR A CA 1
ATOM 722 C C . TYR A 1 98 ? 12.168 7.776 -9.887 1.00 5.82 98 TYR A C 1
ATOM 723 O O . TYR A 1 98 ? 12.535 8.794 -10.492 1.00 7.85 98 TYR A O 1
ATOM 732 N N . TYR A 1 99 ? 11.361 7.724 -8.858 1.00 7.57 99 TYR A N 1
ATOM 733 C CA . TYR A 1 99 ? 10.741 8.939 -8.215 1.00 8.35 99 TYR A CA 1
ATOM 734 C C . TYR A 1 99 ? 11.584 9.198 -6.974 1.00 8.67 99 TYR A C 1
ATOM 735 O O . TYR A 1 99 ? 11.370 8.615 -5.899 1.00 8.39 99 TYR A O 1
ATOM 744 N N . THR A 1 100 ? 12.581 10.061 -7.136 1.00 9.19 100 THR A N 1
ATOM 745 C CA . THR A 1 100 ? 13.542 10.289 -6.034 1.00 8.39 100 THR A CA 1
ATOM 746 C C . THR A 1 100 ? 12.955 11.242 -4.981 1.00 9.31 100 THR A C 1
ATOM 747 O O . THR A 1 100 ? 11.865 11.794 -5.160 1.00 10.14 100 THR A O 1
ATOM 751 N N . ARG A 1 101 ? 13.668 11.347 -3.870 1.00 9.58 101 ARG A N 1
ATOM 752 C CA . ARG A 1 101 ? 13.169 12.110 -2.715 1.00 10.26 101 ARG A CA 1
ATOM 753 C C . ARG A 1 101 ? 12.662 13.421 -3.188 1.00 11.65 101 ARG A C 1
ATOM 754 O O . ARG A 1 101 ? 11.557 13.864 -2.766 1.00 11.13 101 ARG A O 1
ATOM 762 N N . ILE A 1 102 ? 13.471 14.118 -3.976 1.00 12.03 102 ILE A N 1
ATOM 763 C CA . ILE A 1 102 ? 13.095 15.445 -4.394 1.00 15.70 102 ILE A CA 1
ATOM 764 C C . ILE A 1 102 ? 12.372 15.487 -5.750 1.00 16.43 102 ILE A C 1
ATOM 765 O O . ILE A 1 102 ? 11.636 16.421 -6.072 1.00 22.63 102 ILE A O 1
ATOM 770 N N . ASP A 1 103 ? 12.609 14.496 -6.547 1.00 12.09 103 ASP A N 1
ATOM 771 C CA . ASP A 1 103 ? 12.058 14.491 -7.929 1.00 13.26 103 ASP A CA 1
ATOM 772 C C . ASP A 1 103 ? 10.876 13.511 -8.081 1.00 11.57 103 ASP A C 1
ATOM 773 O O . ASP A 1 103 ? 11.087 12.322 -8.554 1.00 13.85 103 ASP A O 1
ATOM 778 N N . LYS A 1 104 ? 9.692 13.970 -7.630 1.00 11.22 104 LYS A N 1
ATOM 779 C CA . LYS A 1 104 ? 8.500 13.164 -7.695 1.00 7.69 104 LYS A CA 1
ATOM 780 C C . LYS A 1 104 ? 7.727 13.421 -8.970 1.00 10.47 104 LYS A C 1
ATOM 781 O O . LYS A 1 104 ? 6.985 12.531 -9.399 1.00 11.34 104 LYS A O 1
ATOM 787 N N . GLN A 1 105 ? 7.841 14.613 -9.545 1.00 9.15 105 GLN A N 1
ATOM 788 C CA . GLN A 1 105 ? 7.044 15.031 -10.728 1.00 9.43 105 GLN A CA 1
ATOM 789 C C . GLN A 1 105 ? 7.709 14.863 -12.090 1.00 9.42 105 GLN A C 1
ATOM 790 O O . GLN A 1 105 ? 7.029 14.939 -13.119 1.00 9.80 105 GLN A O 1
ATOM 796 N N . GLU A 1 106 ? 9.025 14.605 -12.114 1.00 10.56 106 GLU A N 1
ATOM 797 C CA . GLU A 1 106 ? 9.739 14.428 -13.389 1.00 9.37 106 GLU A CA 1
ATOM 798 C C . GLU A 1 106 ? 10.706 13.238 -13.196 1.00 9.08 106 GLU A C 1
ATOM 799 O O . GLU A 1 106 ? 11.934 13.381 -13.318 1.00 10.22 106 GLU A O 1
ATOM 809 N N . PRO A 1 107 ? 10.165 12.064 -12.824 1.00 7.85 107 PRO A N 1
ATOM 810 C CA . PRO A 1 107 ? 10.992 10.883 -12.490 1.00 7.18 107 PRO A CA 1
ATOM 811 C C . PRO A 1 107 ? 11.948 10.536 -13.594 1.00 7.82 107 PRO A C 1
ATOM 812 O O . PRO A 1 107 ? 11.730 10.813 -14.779 1.00 9.59 107 PRO A O 1
ATOM 816 N N . PHE A 1 108 ? 13.029 9.851 -13.206 1.00 7.66 108 PHE A N 1
ATOM 817 C CA . PHE A 1 108 ? 13.941 9.342 -14.218 1.00 8.71 108 PHE A CA 1
ATOM 818 C C . PHE A 1 108 ? 13.435 8.041 -14.824 1.00 10.00 108 PHE A C 1
ATOM 819 O O . PHE A 1 108 ? 13.227 7.062 -14.128 1.00 10.12 108 PHE A O 1
ATOM 827 N N . GLU A 1 109 ? 13.347 7.993 -16.153 1.00 12.31 109 GLU A N 1
ATOM 828 C CA . GLU A 1 109 ? 12.912 6.811 -16.839 1.00 12.01 109 GLU A CA 1
ATOM 829 C C . GLU A 1 109 ? 14.103 5.934 -17.189 1.00 11.44 109 GLU A C 1
ATOM 830 O O . GLU A 1 109 ? 15.098 6.454 -17.787 1.00 11.53 109 GLU A O 1
ATOM 836 N N . TYR A 1 110 ? 14.047 4.646 -16.839 1.00 9.96 110 TYR A N 1
ATOM 837 C CA . TYR A 1 110 ? 15.097 3.717 -17.206 1.00 9.64 110 TYR A CA 1
ATOM 838 C C . TYR A 1 110 ? 14.746 3.061 -18.513 1.00 11.94 110 TYR A C 1
ATOM 839 O O . TYR A 1 110 ? 13.776 2.301 -18.568 1.00 13.31 110 TYR A O 1
ATOM 848 N N . SER A 1 111 ? 15.607 3.261 -19.512 1.00 12.86 111 SER A N 1
ATOM 849 C CA . SER A 1 111 ? 15.423 2.674 -20.815 1.00 14.73 111 SER A CA 1
ATOM 850 C C . SER A 1 111 ? 16.586 1.782 -21.222 1.00 15.75 111 SER A C 1
ATOM 851 O O . SER A 1 111 ? 16.672 1.399 -22.384 1.00 18.92 111 SER A O 1
ATOM 854 N N . GLY A 1 112 ? 17.467 1.422 -20.304 1.00 12.89 112 GLY A N 1
ATOM 855 C CA . GLY A 1 112 ? 18.625 0.628 -20.640 1.00 12.49 112 GLY A CA 1
ATOM 856 C C . GLY A 1 112 ? 18.323 -0.868 -20.586 1.00 12.91 112 GLY A C 1
ATOM 857 O O . GLY A 1 112 ? 17.182 -1.331 -20.369 1.00 13.37 112 GLY A O 1
ATOM 858 N N . GLN A 1 113 ? 19.347 -1.642 -20.761 1.00 13.48 113 GLN A N 1
ATOM 859 C CA . GLN A 1 113 ? 19.133 -3.078 -20.766 1.00 11.91 113 GLN A CA 1
ATOM 860 C C . GLN A 1 113 ? 18.733 -3.569 -19.342 1.00 10.69 113 GLN A C 1
ATOM 861 O O . GLN A 1 113 ? 19.160 -3.021 -18.315 1.00 11.47 113 GLN A O 1
ATOM 867 N N . ARG A 1 114 ? 17.936 -4.641 -19.298 1.00 10.52 114 ARG A N 1
ATOM 868 C CA . ARG A 1 114 ? 17.306 -5.057 -18.090 1.00 12.19 114 ARG A CA 1
ATOM 869 C C . ARG A 1 114 ? 18.071 -6.083 -17.290 1.00 12.95 114 ARG A C 1
ATOM 870 O O . ARG A 1 114 ? 17.636 -7.205 -17.058 1.00 13.59 114 ARG A O 1
ATOM 883 N N . TYR A 1 115 ? 19.250 -5.650 -16.804 1.00 11.44 115 TYR A N 1
ATOM 884 C CA . TYR A 1 115 ? 20.094 -6.546 -16.012 1.00 10.25 115 TYR A CA 1
ATOM 885 C C . TYR A 1 115 ? 20.487 -5.824 -14.740 1.00 9.35 115 TYR A C 1
ATOM 886 O O . TYR A 1 115 ? 20.606 -4.588 -14.703 1.00 9.10 115 TYR A O 1
ATOM 895 N N . LEU A 1 116 ? 20.680 -6.631 -13.708 1.00 7.46 116 LEU A N 1
ATOM 896 C CA . LEU A 1 116 ? 20.787 -6.015 -12.339 1.00 7.19 116 LEU A CA 1
ATOM 897 C C . LEU A 1 116 ? 21.901 -5.001 -12.256 1.00 8.91 116 LEU A C 1
ATOM 898 O O . LEU A 1 116 ? 21.764 -3.921 -11.702 1.00 9.08 116 LEU A O 1
ATOM 903 N N . SER A 1 117 ? 23.074 -5.349 -12.748 1.00 8.84 117 SER A N 1
ATOM 904 C CA . SER A 1 117 ? 24.205 -4.421 -12.583 1.00 8.44 117 SER A CA 1
ATOM 905 C C . SER A 1 117 ? 23.925 -3.042 -13.202 1.00 7.60 117 SER A C 1
ATOM 906 O O . SER A 1 117 ? 24.266 -1.984 -12.615 1.00 8.36 117 SER A O 1
ATOM 910 N N . LEU A 1 118 ? 23.277 -3.041 -14.357 1.00 8.07 118 LEU A N 1
ATOM 911 C CA . LEU A 1 118 ? 22.993 -1.790 -15.057 1.00 7.32 118 LEU A CA 1
ATOM 912 C C . LEU A 1 118 ? 21.891 -1.003 -14.308 1.00 9.40 118 LEU A C 1
ATOM 913 O O . LEU A 1 118 ? 22.008 0.224 -14.186 1.00 9.35 118 LEU A O 1
ATOM 918 N N . VAL A 1 119 ? 20.875 -1.702 -13.737 1.00 8.86 119 VAL A N 1
ATOM 919 C CA . VAL A 1 119 ? 19.849 -0.983 -13.015 1.00 7.05 119 VAL A CA 1
ATOM 920 C C . VAL A 1 119 ? 20.397 -0.449 -11.722 1.00 7.76 119 VAL A C 1
ATOM 921 O O . VAL A 1 119 ? 20.121 0.725 -11.360 1.00 8.47 119 VAL A O 1
ATOM 925 N N . ASP A 1 120 ? 21.260 -1.249 -11.042 1.00 7.22 120 ASP A N 1
ATOM 926 C CA . ASP A 1 120 ? 21.915 -0.709 -9.817 1.00 7.16 120 ASP A CA 1
ATOM 927 C C . ASP A 1 120 ? 22.759 0.529 -10.133 1.00 6.81 120 ASP A C 1
ATOM 928 O O . ASP A 1 120 ? 22.757 1.490 -9.356 1.00 7.74 120 ASP A O 1
ATOM 933 N N . SER A 1 121 ? 23.510 0.530 -11.248 1.00 7.77 121 SER A N 1
ATOM 934 C CA . SER A 1 121 ? 24.285 1.704 -11.598 1.00 6.73 121 SER A CA 1
ATOM 935 C C . SER A 1 121 ? 23.385 2.913 -11.927 1.00 7.84 121 SER A C 1
ATOM 936 O O . SER A 1 121 ? 23.713 4.025 -11.498 1.00 7.94 121 SER A O 1
ATOM 940 N N . PHE A 1 122 ? 22.267 2.721 -12.629 1.00 7.58 122 PHE A N 1
ATOM 941 C CA . PHE A 1 122 ? 21.357 3.849 -12.835 1.00 8.44 122 PHE A CA 1
ATOM 942 C C . PHE A 1 122 ? 20.834 4.376 -11.490 1.00 8.91 122 PHE A C 1
ATOM 943 O O . PHE A 1 122 ? 20.723 5.584 -11.297 1.00 8.77 122 PHE A O 1
ATOM 951 N N . VAL A 1 123 ? 20.485 3.486 -10.536 1.00 8.17 123 VAL A N 1
ATOM 952 C CA . VAL A 1 123 ? 20.093 3.985 -9.260 1.00 8.02 123 VAL A CA 1
ATOM 953 C C . VAL A 1 123 ? 21.153 4.882 -8.646 1.00 9.02 123 VAL A C 1
ATOM 954 O O . VAL A 1 123 ? 20.904 5.982 -8.200 1.00 9.34 123 VAL A O 1
ATOM 958 N N . PHE A 1 124 ? 22.412 4.395 -8.617 1.00 7.94 124 PHE A N 1
ATOM 959 C CA . PHE A 1 124 ? 23.454 5.160 -8.005 1.00 6.75 124 PHE A CA 1
ATOM 960 C C . PHE A 1 124 ? 23.616 6.501 -8.734 1.00 6.92 124 PHE A C 1
ATOM 961 O O . PHE A 1 124 ? 23.729 7.524 -8.043 1.00 8.53 124 PHE A O 1
ATOM 969 N N . GLN A 1 125 ? 23.622 6.543 -10.043 1.00 7.76 125 GLN A N 1
ATOM 970 C CA . GLN A 1 125 ? 23.831 7.803 -10.733 1.00 9.61 125 GLN A CA 1
ATOM 971 C C . GLN A 1 125 ? 22.737 8.837 -10.547 1.00 9.77 125 GLN A C 1
ATOM 972 O O . GLN A 1 125 ? 22.985 10.055 -10.695 1.00 10.33 125 GLN A O 1
ATOM 978 N N . ASN A 1 126 ? 21.499 8.342 -10.367 1.00 8.85 126 ASN A N 1
ATOM 979 C CA . ASN A 1 126 ? 20.351 9.259 -10.328 1.00 10.21 126 ASN A CA 1
ATOM 980 C C . ASN A 1 126 ? 19.845 9.530 -8.927 1.00 10.37 126 ASN A C 1
ATOM 981 O O . ASN A 1 126 ? 18.822 10.282 -8.769 1.00 12.75 126 ASN A O 1
ATOM 986 N N . THR A 1 127 ? 20.491 9.012 -7.875 1.00 10.84 127 THR A N 1
ATOM 987 C CA . THR A 1 127 ? 20.035 9.289 -6.565 1.00 11.68 127 THR A CA 1
ATOM 988 C C . THR A 1 127 ? 20.757 10.611 -6.102 1.00 15.95 127 THR A C 1
ATOM 989 O O . THR A 1 127 ? 21.816 11.012 -6.541 1.00 17.74 127 THR A O 1
#

Secondary structure (DSSP, 8-state):
-----EE--TTTHHHHHT-TT-EEEEEEE-TT-HHHHHHHHHHHHHHHHHHTSTTTTTEEEEEEETTT-HHHHHHTT--SSSEEEEE-SS-SSSPEEP-S---HHHHHHHHHHH-

Organism: Trypanosoma cruzi (strain CL Brener) (NCBI:txid353153)

Sequence (115 aa):
RPSRVVELTDETFDSIVMDPEKDVFVLYYVPWSRHSVAAMRLWDDLSMSQSQKRNHLTFVAARIDGEKYPDVIERMRVSGFPTMRYYTRIDKQEPFEYSGQRYLSLVDSFVFQNT

Radius of gyration: 12.77 Å; Cα contacts (8 Å, |Δi|>4): 198; chains: 1; bounding box: 31×31×27 Å

CATH classification: 3.40.30.10

B-factor: mean 12.59, std 6.85, range [2.52, 49.53]

Solvent-accessible surface area: 6712 Å² total; per-residue (Å²): 195,68,54,151,30,51,86,1,40,58,158,53,0,66,82,42,0,45,42,92,112,64,8,0,0,0,0,0,13,11,57,164,28,209,118,0,78,61,1,28,91,12,0,24,33,0,6,57,24,4,23,164,91,169,34,88,131,42,19,26,3,0,54,0,20,6,104,140,34,83,70,2,22,142,121,28,206,13,120,32,69,13,12,3,36,1,1,6,127,154,27,17,157,150,34,75,90,16,108,35,116,103,131,61,84,72,0,18,63,30,2,131,144,38,82

Nearest PDB structures (foldseek):
  3h79-assembly1_A  TM=1.009E+00  e=1.929E-24  Trypanosoma cruzi
  3wt1-assembly3_C  TM=9.165E-01  e=3.316E-09  Mycothermus thermophilus
  4el1-assembly2_B  TM=9.146E-01  e=3.636E-08  Homo sapiens
  4tve-assembly1_A  TM=8.487E-01  e=3.601E-06  Naumovozyma dairenensis CBS 421
  4tw5-assembly1_D  TM=8.025E-01  e=1.154E-05  Saccharomyces cerevisiae JAY291

Foldseek 3Di:
DAAPAAEDDPVCVCVPLVALQAWEKEWEAAPPDPVRVLLVVLLRVLLVVCCPDPCNVHYHYYYYHCVRHVVVCVVVVPDDPGWIWIQHSPRNPPTHTDDDDRHNVVVVVVVVVPD